Protein AF-A0A7Z9L4D6-F1 (afdb_monomer_lite)

Structure (mmCIF, N/CA/C/O backbone):
data_AF-A0A7Z9L4D6-F1
#
_entry.id   AF-A0A7Z9L4D6-F1
#
loop_
_atom_site.group_PDB
_atom_site.id
_atom_site.type_symbol
_atom_site.label_atom_id
_atom_site.label_alt_id
_atom_site.label_comp_id
_atom_site.label_asym_id
_atom_site.label_entity_id
_atom_site.label_seq_id
_atom_site.pdbx_PDB_ins_code
_atom_site.Cartn_x
_atom_site.Cartn_y
_atom_site.Cartn_z
_atom_site.occupancy
_atom_site.B_iso_or_equiv
_atom_site.auth_seq_id
_atom_site.auth_comp_id
_atom_site.auth_asym_id
_atom_site.auth_atom_id
_atom_site.pdbx_PDB_model_num
ATOM 1 N N . MET A 1 1 ? -5.393 -10.663 -10.527 1.00 79.88 1 MET A N 1
ATOM 2 C CA . MET A 1 1 ? -4.835 -11.103 -9.231 1.00 79.88 1 MET A CA 1
ATOM 3 C C . MET A 1 1 ? -4.921 -9.920 -8.285 1.00 79.88 1 MET A C 1
ATOM 5 O O . MET A 1 1 ? -4.691 -8.814 -8.752 1.00 79.88 1 MET A O 1
ATOM 9 N N . LEU A 1 2 ? -5.321 -10.129 -7.030 1.00 89.94 2 LEU A N 1
ATOM 10 C CA . LEU A 1 2 ? -5.398 -9.078 -6.013 1.00 89.94 2 LEU A CA 1
ATOM 11 C C . LEU A 1 2 ? -4.295 -9.328 -4.984 1.00 89.94 2 LEU A C 1
ATOM 13 O O . LEU A 1 2 ? -4.205 -10.435 -4.459 1.00 89.94 2 LEU A O 1
ATOM 17 N N . GLU A 1 3 ? -3.484 -8.312 -4.713 1.00 91.75 3 GLU A N 1
ATOM 18 C CA . GLU A 1 3 ? -2.466 -8.323 -3.665 1.00 91.75 3 GLU A CA 1
ATOM 19 C C . GLU A 1 3 ? -2.879 -7.326 -2.582 1.00 91.75 3 GLU A C 1
ATOM 21 O O . GLU A 1 3 ? -3.302 -6.211 -2.891 1.00 91.75 3 GLU A O 1
ATOM 26 N N . VAL A 1 4 ? -2.815 -7.746 -1.319 1.00 92.12 4 VAL A N 1
ATOM 27 C CA . VAL A 1 4 ? -3.237 -6.932 -0.175 1.00 92.12 4 VAL A CA 1
ATOM 28 C C . VAL A 1 4 ? -2.071 -6.823 0.792 1.00 92.12 4 VAL A C 1
ATOM 30 O O . VAL A 1 4 ? -1.582 -7.829 1.298 1.00 92.12 4 VAL A O 1
ATOM 33 N N . HIS A 1 5 ? -1.657 -5.592 1.071 1.00 92.06 5 HIS A N 1
ATOM 34 C CA . HIS A 1 5 ? -0.732 -5.296 2.154 1.00 92.06 5 HIS A CA 1
ATOM 35 C C . HIS A 1 5 ? -1.539 -4.961 3.412 1.00 92.06 5 HIS A C 1
ATOM 37 O O . HIS A 1 5 ? -2.251 -3.957 3.441 1.00 92.06 5 HIS A O 1
ATOM 43 N N . ILE A 1 6 ? -1.465 -5.817 4.431 1.00 92.50 6 ILE A N 1
ATOM 44 C CA . ILE A 1 6 ? -2.172 -5.615 5.699 1.00 92.50 6 ILE A CA 1
ATOM 45 C C . ILE A 1 6 ? -1.245 -4.856 6.646 1.00 92.50 6 ILE A C 1
ATOM 47 O O . ILE A 1 6 ? -0.125 -5.288 6.906 1.00 92.50 6 ILE A O 1
ATOM 51 N N . PHE A 1 7 ? -1.709 -3.710 7.132 1.00 91.88 7 PHE A N 1
ATOM 52 C CA . PHE A 1 7 ? -0.920 -2.834 7.989 1.00 91.88 7 PHE A CA 1
ATOM 53 C C . PHE A 1 7 ? -0.628 -3.460 9.354 1.00 91.88 7 PHE A C 1
ATOM 55 O O . PHE A 1 7 ? -1.479 -4.141 9.920 1.00 91.88 7 PHE A O 1
ATOM 62 N N . ASP A 1 8 ? 0.565 -3.169 9.882 1.00 90.81 8 ASP A N 1
ATOM 63 C CA . ASP A 1 8 ? 0.997 -3.475 11.256 1.00 90.81 8 ASP A CA 1
ATOM 64 C C . ASP A 1 8 ? 0.853 -4.950 11.661 1.00 90.81 8 ASP A C 1
ATOM 66 O O . ASP A 1 8 ? 0.726 -5.275 12.841 1.00 90.81 8 ASP A O 1
ATOM 70 N N . MET A 1 9 ? 0.863 -5.856 10.681 1.00 90.88 9 MET A N 1
ATOM 71 C CA . MET A 1 9 ? 0.634 -7.273 10.908 1.00 90.88 9 MET A CA 1
ATOM 72 C C . MET A 1 9 ? 1.678 -8.133 10.206 1.00 90.88 9 MET A C 1
ATOM 74 O O . MET A 1 9 ? 1.897 -8.030 9.002 1.00 90.88 9 MET A O 1
ATOM 78 N N . GLU A 1 10 ? 2.240 -9.065 10.968 1.00 90.75 10 GLU A N 1
ATOM 79 C CA . GLU A 1 10 ? 3.130 -10.116 10.482 1.00 90.75 10 GLU A CA 1
ATOM 80 C C . GLU A 1 10 ? 2.531 -11.470 10.882 1.00 90.75 10 GLU A C 1
ATOM 82 O 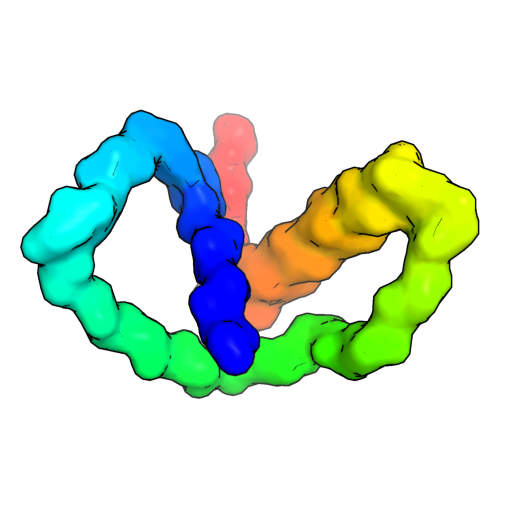O . GLU A 1 10 ? 2.842 -12.027 11.933 1.00 90.75 10 GLU A O 1
ATOM 87 N N . SER A 1 11 ? 1.590 -11.980 10.082 1.00 90.06 11 SER A N 1
ATOM 88 C CA . SER A 1 11 ? 0.961 -13.283 10.326 1.00 90.06 11 SER A CA 1
ATOM 89 C C . SER A 1 11 ? 0.819 -14.102 9.048 1.00 90.06 11 SER A C 1
ATOM 91 O O . SER A 1 11 ? 0.700 -13.560 7.949 1.00 90.06 11 SER A O 1
ATOM 93 N N . ASP A 1 12 ? 0.835 -15.426 9.205 1.00 92.94 12 ASP A N 1
ATOM 94 C CA . ASP A 1 12 ? 0.542 -16.358 8.123 1.00 92.94 12 ASP A CA 1
ATOM 95 C C . ASP A 1 12 ? -0.978 -16.517 7.961 1.00 92.94 12 ASP A C 1
ATOM 97 O O . ASP A 1 12 ? -1.678 -16.999 8.858 1.00 92.94 12 ASP A O 1
ATOM 101 N N . LEU A 1 13 ? -1.482 -16.101 6.799 1.00 92.69 13 LEU A N 1
ATOM 102 C CA . LEU A 1 13 ? -2.895 -16.171 6.438 1.00 92.69 13 LEU A CA 1
ATOM 103 C C . LEU A 1 13 ? -3.205 -17.243 5.382 1.00 92.69 13 LEU A C 1
ATOM 105 O O . LEU A 1 13 ? -4.342 -17.308 4.902 1.00 92.69 13 LEU A O 1
ATOM 109 N N . TYR A 1 14 ? -2.249 -18.098 5.005 1.00 93.44 14 TYR A N 1
ATOM 110 C CA . TYR A 1 14 ? -2.505 -19.152 4.025 1.00 93.44 14 TYR A CA 1
ATOM 111 C C . TYR A 1 14 ? -3.629 -20.092 4.500 1.00 93.44 14 TYR A C 1
ATOM 113 O O . TYR A 1 14 ? -3.673 -20.552 5.641 1.00 93.44 14 TYR A O 1
ATOM 121 N N . GLY A 1 15 ? -4.590 -20.357 3.608 1.00 95.12 15 GLY A N 1
ATOM 122 C CA . GLY A 1 15 ? -5.762 -21.194 3.896 1.00 95.12 15 GLY A CA 1
ATOM 123 C C . GLY A 1 15 ? -6.836 -20.538 4.775 1.00 95.12 15 GLY A C 1
ATOM 124 O O . GLY A 1 15 ? -7.836 -21.185 5.085 1.00 95.12 15 GLY A O 1
ATOM 125 N N . LYS A 1 16 ? -6.672 -19.270 5.176 1.00 94.50 16 LYS A N 1
ATOM 126 C CA . LYS A 1 16 ? -7.703 -18.506 5.893 1.00 94.50 16 LYS A CA 1
ATOM 127 C C . LYS A 1 16 ? -8.633 -17.797 4.906 1.00 94.50 16 LYS A C 1
ATOM 129 O O . LYS A 1 16 ? -8.206 -17.317 3.860 1.00 94.50 16 LYS A O 1
ATOM 134 N N . HIS A 1 17 ? -9.913 -17.699 5.258 1.00 95.00 17 HIS A N 1
ATOM 135 C CA . HIS A 1 17 ? -10.875 -16.898 4.502 1.00 95.00 17 HIS A CA 1
ATOM 136 C C . HIS A 1 17 ? -10.803 -15.429 4.928 1.00 95.00 17 HIS A C 1
ATOM 138 O O . HIS A 1 17 ? -10.797 -15.130 6.121 1.00 95.00 17 HIS A O 1
ATOM 144 N N . MET A 1 18 ? -10.798 -14.521 3.951 1.00 92.88 18 MET A N 1
ATOM 145 C CA . MET A 1 18 ? -10.779 -13.074 4.164 1.00 92.88 18 MET A CA 1
ATOM 146 C C . MET A 1 18 ? -11.825 -12.398 3.277 1.00 92.88 18 MET A C 1
ATOM 148 O O . MET A 1 18 ? -12.050 -12.815 2.142 1.00 92.88 18 MET A O 1
ATOM 152 N N . THR A 1 19 ? -12.452 -11.345 3.800 1.00 95.31 19 THR A N 1
ATOM 153 C CA . THR A 1 19 ? -13.335 -10.456 3.032 1.00 95.31 19 THR A CA 1
ATOM 154 C C . THR A 1 19 ? -12.610 -9.139 2.793 1.00 95.31 19 THR A C 1
ATOM 156 O O . THR A 1 19 ? -12.029 -8.590 3.725 1.00 95.31 19 THR A O 1
ATOM 159 N N . VAL A 1 20 ? -12.646 -8.631 1.560 1.00 94.12 20 VAL A N 1
ATOM 160 C CA . VAL A 1 20 ? -12.017 -7.359 1.179 1.00 94.12 20 VAL A CA 1
ATOM 161 C C . VAL A 1 20 ? -13.105 -6.370 0.773 1.00 94.12 20 VAL A C 1
ATOM 163 O O . VAL A 1 20 ? -13.938 -6.682 -0.076 1.00 94.12 20 VAL A O 1
ATOM 166 N N . GLY A 1 21 ? -13.088 -5.184 1.381 1.00 94.38 21 GLY A N 1
ATOM 167 C C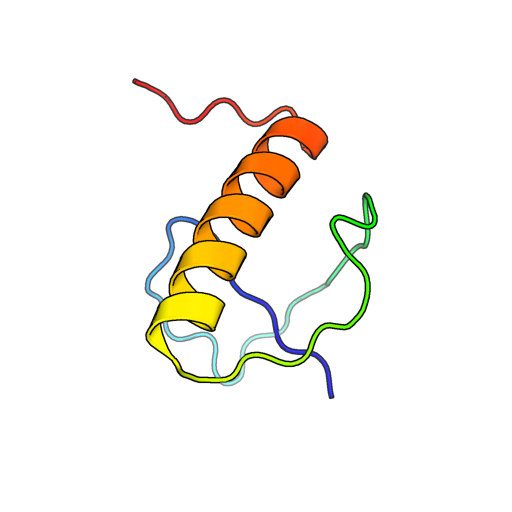A . GLY A 1 21 ? -13.928 -4.048 1.009 1.00 94.38 21 GLY A CA 1
ATOM 168 C C . GLY A 1 21 ? -13.069 -2.890 0.507 1.00 94.38 21 GLY A C 1
ATOM 169 O O . GLY A 1 21 ? -11.992 -2.642 1.045 1.00 94.38 21 GLY A O 1
ATOM 170 N N . PHE A 1 22 ? -13.540 -2.184 -0.518 1.00 93.50 22 PHE A N 1
ATOM 171 C CA . PHE A 1 22 ? -12.868 -1.001 -1.056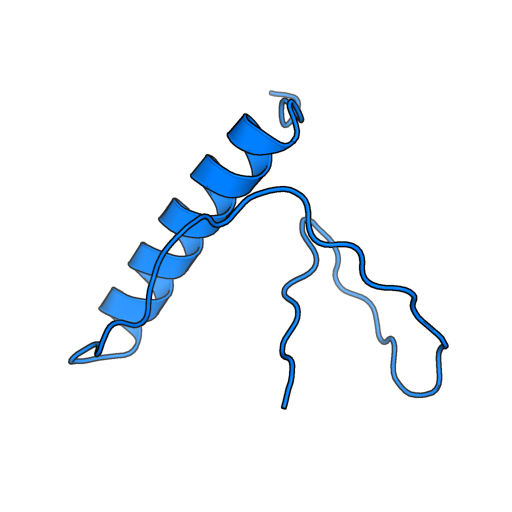 1.00 93.50 22 PHE A CA 1
ATOM 172 C C . PHE A 1 22 ? -13.465 0.264 -0.432 1.00 93.50 22 PHE A C 1
ATOM 174 O O . PHE A 1 22 ? -14.685 0.411 -0.415 1.00 93.50 22 PHE A O 1
ATOM 181 N N . SER A 1 23 ? -12.609 1.164 0.064 1.00 93.31 23 SER A N 1
ATOM 182 C CA . SER A 1 23 ? -13.023 2.433 0.687 1.00 93.31 23 SER A CA 1
ATOM 183 C C . SER A 1 23 ? -12.721 3.636 -0.208 1.00 93.31 23 SER A C 1
ATOM 185 O O . SER A 1 23 ? -13.621 4.387 -0.562 1.00 93.31 23 SER A O 1
ATOM 187 N N . GLU A 1 24 ? -11.459 3.806 -0.606 1.00 94.56 24 GLU A N 1
ATOM 188 C CA . GLU A 1 24 ? -10.991 4.925 -1.429 1.00 94.56 24 GLU A CA 1
ATOM 189 C C . GLU A 1 24 ? -9.904 4.441 -2.396 1.00 94.56 24 GLU A C 1
ATOM 191 O O . GLU A 1 24 ? -9.162 3.501 -2.096 1.00 94.56 24 GLU A O 1
ATOM 196 N N . GLN A 1 25 ? -9.802 5.083 -3.561 1.00 95.06 25 GLN A N 1
ATOM 197 C CA . GLN A 1 25 ? -8.676 4.890 -4.468 1.00 95.06 25 GLN A CA 1
ATOM 198 C C . GLN A 1 25 ? -7.508 5.799 -4.062 1.00 95.06 25 GLN A C 1
ATOM 200 O O . GLN A 1 25 ? -7.574 7.010 -4.240 1.00 95.06 25 GLN A O 1
ATOM 205 N N . VAL A 1 26 ? -6.414 5.201 -3.584 1.00 95.69 26 VAL A N 1
ATOM 206 C CA . VAL A 1 26 ? -5.197 5.927 -3.171 1.00 95.69 26 VAL A CA 1
ATOM 207 C C . VAL A 1 26 ? -4.382 6.416 -4.376 1.00 95.69 26 VAL A C 1
ATOM 209 O O . VAL A 1 26 ? -3.899 7.544 -4.392 1.00 95.69 26 VAL A O 1
ATOM 212 N N . ARG A 1 27 ? -4.221 5.571 -5.406 1.00 95.94 27 ARG A N 1
ATOM 213 C CA . ARG A 1 27 ? -3.366 5.849 -6.571 1.00 95.94 27 ARG A CA 1
ATOM 214 C C . ARG A 1 27 ? -3.784 5.029 -7.797 1.00 95.94 27 ARG A C 1
ATOM 216 O O . ARG A 1 27 ? -4.436 3.995 -7.662 1.00 95.94 27 ARG A O 1
ATOM 223 N N . GLY A 1 28 ? -3.401 5.488 -8.989 1.00 96.25 28 GLY A N 1
ATOM 224 C CA . GLY A 1 28 ? -3.450 4.701 -10.229 1.00 96.25 28 GLY A CA 1
ATOM 225 C C . GLY A 1 28 ? -2.167 3.897 -10.480 1.00 96.25 28 GLY A C 1
ATOM 226 O O . GLY A 1 28 ? -1.238 3.916 -9.673 1.00 96.25 28 GLY A O 1
ATOM 227 N N . ASP A 1 29 ? -2.084 3.222 -11.623 1.00 95.31 29 ASP A N 1
ATOM 228 C CA . ASP A 1 29 ? -0.907 2.425 -11.984 1.00 95.31 29 ASP A CA 1
ATOM 229 C C . ASP A 1 29 ? 0.322 3.297 -12.268 1.00 95.31 29 ASP A C 1
ATOM 231 O O . ASP A 1 29 ? 0.235 4.363 -12.880 1.00 95.31 29 ASP A O 1
ATOM 235 N N . MET A 1 30 ? 1.492 2.828 -11.829 1.00 96.62 30 MET A N 1
ATOM 236 C CA . MET A 1 30 ? 2.778 3.488 -12.053 1.00 96.62 30 MET A CA 1
ATOM 237 C C . MET A 1 30 ? 3.871 2.452 -12.294 1.00 96.62 30 MET A C 1
ATOM 239 O O . MET A 1 30 ? 3.872 1.381 -11.689 1.00 96.62 30 MET A O 1
ATOM 243 N N . VAL A 1 31 ? 4.826 2.801 -13.154 1.00 97.56 31 VAL A N 1
ATOM 244 C CA . VAL A 1 31 ? 6.038 2.012 -13.390 1.00 97.56 31 VAL A CA 1
ATOM 245 C C . VAL A 1 31 ? 7.169 2.595 -12.551 1.00 97.56 31 VAL A C 1
ATOM 247 O O . VAL A 1 31 ? 7.363 3.810 -12.532 1.00 97.56 31 VAL A O 1
ATOM 250 N N . PHE A 1 32 ? 7.936 1.731 -11.890 1.00 97.69 32 PHE A N 1
ATOM 251 C CA . PHE A 1 32 ? 9.109 2.124 -11.113 1.00 97.69 32 PHE A CA 1
ATOM 252 C C . PHE A 1 32 ? 10.372 1.575 -11.760 1.00 97.69 32 PHE A C 1
ATOM 254 O O . PHE A 1 32 ? 10.418 0.420 -12.179 1.00 97.69 32 PHE A O 1
ATOM 261 N N . SER A 1 33 ? 11.415 2.398 -11.802 1.00 96.88 33 SER A N 1
ATOM 262 C CA . SER A 1 33 ? 12.706 2.023 -12.386 1.00 96.88 33 SER A CA 1
ATOM 263 C C . SER A 1 33 ? 13.497 1.048 -11.508 1.00 96.88 33 SER A C 1
ATOM 265 O O . SER A 1 33 ? 14.408 0.385 -11.995 1.00 96.88 33 SER A O 1
ATOM 267 N N . ASN A 1 34 ? 13.196 0.986 -10.206 1.00 98.06 34 ASN A N 1
ATOM 268 C CA . ASN A 1 34 ? 13.861 0.108 -9.246 1.00 98.06 34 ASN A CA 1
ATOM 269 C C . ASN A 1 34 ? 12.986 -0.157 -8.005 1.00 98.06 34 ASN A C 1
ATOM 271 O O . ASN A 1 34 ? 11.992 0.527 -7.751 1.00 98.06 34 ASN A O 1
ATOM 275 N N . ALA A 1 35 ? 13.398 -1.146 -7.208 1.00 98.12 35 ALA A N 1
ATOM 276 C CA . ALA A 1 35 ? 12.691 -1.554 -5.997 1.00 98.12 35 ALA A CA 1
ATOM 277 C C . ALA A 1 35 ? 12.689 -0.480 -4.893 1.00 98.12 35 ALA A C 1
ATOM 279 O O . ALA A 1 35 ? 11.732 -0.401 -4.127 1.00 98.12 35 ALA A O 1
ATOM 280 N N . THR A 1 36 ? 13.722 0.364 -4.809 1.00 98.38 36 THR A N 1
ATOM 281 C CA . THR A 1 36 ? 13.801 1.440 -3.807 1.00 98.38 36 THR A CA 1
ATOM 282 C C . THR A 1 36 ? 12.720 2.493 -4.036 1.00 98.38 36 THR A C 1
ATOM 284 O O . THR A 1 36 ? 12.096 2.956 -3.081 1.00 98.38 36 THR A O 1
ATOM 287 N N . ASP A 1 37 ? 12.467 2.849 -5.295 1.00 98.19 37 ASP A N 1
ATOM 288 C CA . ASP A 1 37 ? 11.430 3.811 -5.666 1.00 98.19 37 ASP A CA 1
ATOM 289 C C . ASP A 1 37 ? 10.029 3.244 -5.425 1.00 98.19 37 ASP A C 1
ATOM 291 O O . ASP A 1 37 ? 9.193 3.933 -4.841 1.00 98.19 37 ASP A O 1
ATOM 295 N N . LEU A 1 38 ? 9.808 1.967 -5.759 1.00 97.56 38 LEU A N 1
ATOM 296 C CA . LEU A 1 38 ? 8.573 1.261 -5.412 1.00 97.56 38 LEU A CA 1
ATOM 297 C C . LEU A 1 38 ? 8.354 1.235 -3.891 1.00 97.56 38 LEU A C 1
ATOM 299 O O . LEU A 1 38 ? 7.279 1.586 -3.417 1.00 97.56 38 LEU A O 1
ATOM 303 N N . ALA A 1 39 ? 9.376 0.876 -3.109 1.00 97.25 39 ALA A N 1
ATOM 304 C CA . ALA A 1 39 ? 9.275 0.818 -1.652 1.00 97.25 39 ALA A CA 1
ATOM 305 C C . ALA A 1 39 ? 8.979 2.192 -1.033 1.00 97.25 39 ALA A C 1
ATOM 307 O O . ALA A 1 39 ? 8.233 2.282 -0.057 1.00 97.25 39 ALA A O 1
ATOM 308 N N . ARG A 1 40 ? 9.542 3.273 -1.592 1.00 97.88 40 ARG A N 1
ATOM 309 C CA . ARG A 1 40 ? 9.215 4.642 -1.172 1.00 97.88 40 ARG A CA 1
ATOM 310 C C . ARG A 1 40 ? 7.754 4.969 -1.473 1.00 97.88 40 ARG A C 1
ATOM 312 O O . ARG A 1 40 ? 7.061 5.427 -0.571 1.00 97.88 40 ARG A O 1
ATOM 319 N N . GLN A 1 41 ? 7.282 4.672 -2.684 1.00 98.00 41 GLN A N 1
ATOM 320 C CA . GLN A 1 41 ? 5.891 4.925 -3.055 1.00 98.00 41 GLN A CA 1
ATOM 321 C C . GLN A 1 41 ? 4.914 4.125 -2.189 1.00 98.00 41 GLN A C 1
ATOM 323 O O . GLN A 1 41 ? 3.935 4.690 -1.722 1.00 98.00 41 GLN A O 1
ATOM 328 N N . ILE A 1 42 ? 5.199 2.852 -1.895 1.00 96.81 42 ILE A N 1
ATOM 329 C CA . ILE A 1 42 ? 4.360 2.036 -1.004 1.00 96.81 42 ILE A CA 1
ATOM 330 C C . ILE A 1 42 ? 4.231 2.695 0.377 1.00 96.81 42 ILE A C 1
ATOM 332 O O . ILE A 1 42 ? 3.135 2.746 0.927 1.00 96.81 42 I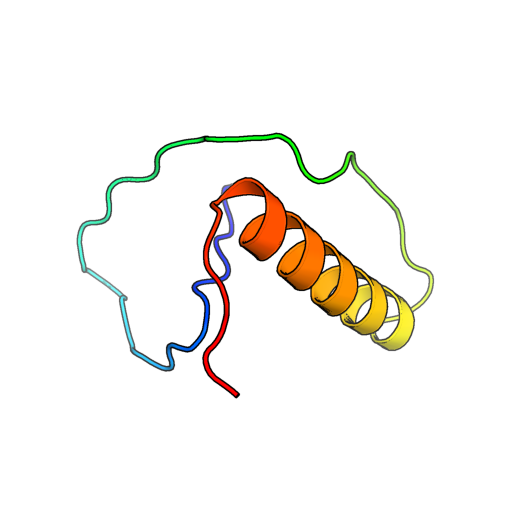LE A O 1
ATOM 336 N N . LYS A 1 43 ? 5.315 3.250 0.940 1.00 96.62 43 LYS A N 1
ATOM 337 C CA . LYS A 1 43 ? 5.248 3.970 2.227 1.00 96.62 43 LYS A CA 1
ATOM 338 C C . LYS A 1 43 ? 4.343 5.198 2.155 1.00 96.62 43 LYS A C 1
ATOM 340 O O . LYS A 1 43 ? 3.656 5.497 3.128 1.00 96.62 43 LYS A O 1
ATOM 345 N N . ASP A 1 44 ? 4.354 5.911 1.035 1.00 97.25 44 ASP A N 1
ATOM 346 C CA . ASP A 1 44 ? 3.502 7.080 0.820 1.00 97.25 44 ASP A CA 1
ATOM 347 C C . ASP A 1 44 ? 2.030 6.664 0.639 1.00 97.25 44 ASP A C 1
ATOM 349 O O . ASP A 1 44 ? 1.154 7.241 1.287 1.00 97.25 44 ASP A O 1
ATOM 353 N N . ASP A 1 45 ? 1.779 5.597 -0.127 1.00 96.81 45 ASP A N 1
ATOM 354 C CA . ASP A 1 45 ? 0.457 4.991 -0.331 1.00 96.81 45 ASP A CA 1
ATOM 355 C C . ASP A 1 45 ? -0.150 4.531 1.013 1.00 96.81 45 ASP A C 1
ATOM 357 O O . ASP A 1 45 ? -1.319 4.793 1.295 1.00 96.81 45 ASP A O 1
ATOM 361 N N . VAL A 1 46 ? 0.653 3.920 1.898 1.00 96.06 46 VAL A N 1
ATOM 362 C CA . VAL A 1 46 ? 0.239 3.535 3.262 1.00 96.06 46 VAL A CA 1
ATOM 363 C C . VAL A 1 46 ? -0.161 4.760 4.090 1.00 96.06 46 VAL A C 1
ATOM 365 O O . VAL A 1 46 ? -1.173 4.717 4.792 1.00 96.06 46 VAL A O 1
ATOM 368 N N . ARG A 1 47 ? 0.605 5.863 4.031 1.00 95.62 47 ARG A N 1
ATOM 369 C CA . ARG A 1 47 ? 0.267 7.087 4.782 1.00 95.62 47 ARG A CA 1
ATOM 370 C C . ARG A 1 47 ? -1.067 7.674 4.324 1.00 95.62 47 ARG A C 1
ATOM 372 O O . ARG A 1 47 ? -1.889 7.999 5.177 1.00 95.62 47 ARG A O 1
ATOM 379 N N . HIS A 1 48 ? -1.297 7.769 3.013 1.00 95.50 48 HIS A N 1
ATOM 380 C CA . HIS A 1 48 ? -2.577 8.238 2.467 1.00 95.50 48 HIS A CA 1
ATOM 381 C C . HIS A 1 48 ? -3.710 7.289 2.864 1.00 95.50 48 HIS A C 1
ATOM 383 O O . HIS A 1 48 ? -4.695 7.742 3.435 1.00 95.50 48 HIS A O 1
ATOM 389 N N . ALA A 1 49 ? -3.555 5.975 2.685 1.00 95.38 49 ALA A N 1
ATOM 390 C CA . ALA A 1 49 ? -4.583 5.002 3.060 1.00 95.38 49 ALA A CA 1
ATOM 391 C C . ALA A 1 49 ? -5.014 5.131 4.533 1.00 95.38 49 ALA A C 1
ATOM 393 O O . ALA A 1 49 ? -6.205 5.110 4.833 1.00 95.38 49 ALA A O 1
ATOM 394 N N . ARG A 1 50 ? -4.064 5.330 5.457 1.00 94.25 50 ARG A N 1
ATOM 395 C CA . ARG A 1 50 ? -4.378 5.560 6.878 1.00 94.25 50 ARG A CA 1
ATOM 396 C C . ARG A 1 50 ? -5.142 6.856 7.117 1.00 94.25 50 ARG A C 1
ATOM 398 O O . ARG A 1 50 ? -6.059 6.871 7.934 1.00 94.25 50 ARG A O 1
ATOM 405 N N . GLN A 1 51 ? -4.783 7.927 6.410 1.00 93.06 51 GLN A N 1
ATOM 406 C CA . GLN A 1 51 ? -5.506 9.198 6.477 1.00 93.06 51 GLN A CA 1
ATOM 407 C C . GLN A 1 51 ? -6.935 9.056 5.937 1.00 93.06 51 GLN A C 1
ATOM 409 O O . GLN A 1 51 ? -7.869 9.509 6.592 1.00 93.06 51 GLN A O 1
A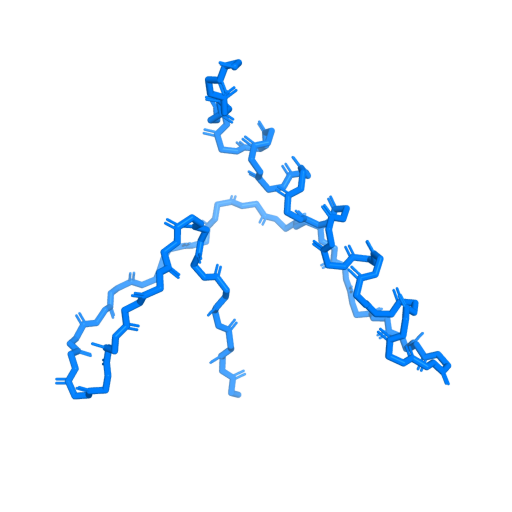TOM 414 N N . ALA A 1 52 ? -7.113 8.373 4.802 1.00 92.44 52 ALA A N 1
ATOM 415 C CA . ALA A 1 52 ? -8.416 8.108 4.191 1.00 92.44 52 ALA A CA 1
ATOM 416 C C . ALA A 1 52 ? -9.328 7.256 5.092 1.00 92.44 52 ALA A C 1
ATOM 418 O O . ALA A 1 52 ? -10.527 7.503 5.184 1.00 92.44 52 ALA A O 1
ATOM 419 N N . LEU A 1 53 ? -8.757 6.284 5.811 1.00 91.19 53 LEU A N 1
ATOM 420 C CA . LEU A 1 53 ? -9.485 5.460 6.781 1.00 91.19 53 LEU A CA 1
ATOM 421 C C . LEU A 1 53 ? -9.749 6.175 8.119 1.00 91.19 53 LEU A C 1
ATOM 423 O O . LEU A 1 53 ? -10.409 5.607 8.988 1.00 91.19 53 LEU A O 1
ATOM 427 N N . GLY A 1 54 ? -9.224 7.389 8.321 1.00 85.25 54 GLY A N 1
ATOM 428 C CA . GLY A 1 54 ? -9.317 8.105 9.598 1.00 85.25 54 GLY A CA 1
ATOM 429 C C . GLY A 1 54 ? -8.567 7.417 10.745 1.00 85.25 54 GLY A C 1
ATOM 430 O O . GLY A 1 54 ? -8.815 7.710 11.914 1.00 85.25 54 GLY A O 1
ATOM 431 N N . THR A 1 55 ? -7.657 6.490 10.438 1.00 69.94 55 THR A N 1
ATOM 432 C CA . THR A 1 55 ? -6.864 5.776 11.440 1.00 69.94 55 THR A CA 1
ATOM 433 C C . THR A 1 55 ? -5.630 6.605 11.780 1.00 69.94 55 THR A C 1
ATOM 435 O O . THR A 1 55 ? -4.677 6.665 10.999 1.00 69.94 55 THR A O 1
ATOM 438 N N . HIS A 1 56 ? -5.630 7.251 12.944 1.00 55.72 56 HIS A N 1
ATOM 439 C CA . HIS A 1 56 ? -4.412 7.812 13.521 1.00 55.72 56 HIS A CA 1
ATOM 440 C C . HIS A 1 56 ? -3.579 6.656 14.085 1.00 55.72 56 HIS A C 1
ATOM 442 O O . HIS A 1 56 ? -4.026 5.970 14.999 1.00 55.72 56 HIS A O 1
ATOM 448 N N . ALA A 1 57 ? -2.389 6.411 13.529 1.00 51.22 57 ALA A N 1
ATOM 449 C CA . ALA A 1 57 ? -1.405 5.585 14.221 1.00 51.22 57 ALA A CA 1
ATOM 450 C C . ALA A 1 57 ? -1.030 6.320 15.517 1.00 51.22 57 ALA A C 1
ATOM 452 O O . ALA A 1 57 ? -0.642 7.491 15.460 1.00 51.22 57 ALA A O 1
ATOM 45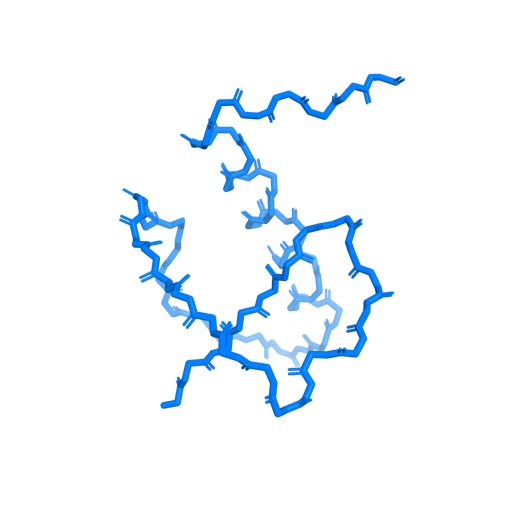3 N N . GLU A 1 58 ? -1.239 5.678 16.666 1.00 47.53 58 GLU A N 1
ATOM 454 C CA . GLU A 1 58 ? -0.839 6.227 17.962 1.00 47.53 58 GLU A CA 1
ATOM 455 C C . GLU A 1 58 ? 0.673 6.511 17.973 1.00 47.53 58 GLU A C 1
ATOM 457 O O . GLU A 1 58 ? 1.448 5.871 17.259 1.00 47.53 58 GLU A O 1
ATOM 462 N N . THR A 1 59 ? 1.039 7.561 18.712 1.00 34.72 59 THR A N 1
ATOM 463 C CA . THR A 1 59 ? 2.362 8.215 18.728 1.00 34.72 59 THR A CA 1
ATOM 464 C C . THR A 1 59 ? 3.427 7.368 19.410 1.00 34.72 59 THR A C 1
ATOM 466 O O . THR A 1 59 ? 3.091 6.722 20.426 1.00 34.72 59 THR A O 1
#

Foldseek 3Di:
DDDDDDPPDDDDCPPHDDDDDDQDDLDDDDDDPDPVVVVVVVVVSVVVVCVSVVNDDDD

Secondary structure (DSSP, 8-state):
------TT-----TT-----------------SSHHHHHHHHHHHHHHHHHHTT-----

pLDDT: mean 90.68, std 12.69, range [34.72, 98.38]

Sequence (59 aa):
MLEVHIFDMESDLYGKHMTVGFSEQVRGDMVFSNATDLARQIKDDVRHARQALGTHAET

Radius of gyration: 13.38 Å; chains: 1; bounding box: 28×30×32 Å